Protein AF-A0A8D9H8M8-F1 (afdb_monomer)

Solvent-accessible surface area (backbone atoms only — not comparable to full-atom values): 7776 Å² total; per-residue (Å²): 120,71,69,64,59,36,64,73,20,65,58,24,74,47,70,55,86,84,35,72,75,53,66,73,39,91,90,50,77,70,61,43,32,62,37,74,51,73,56,96,88,42,33,38,33,38,37,64,32,67,51,55,65,51,45,60,75,77,48,92,67,98,43,75,66,53,53,50,55,46,29,59,74,67,34,26,67,44,81,54,48,67,84,78,40,52,55,79,92,63,89,88,61,75,85,44,55,52,88,63,89,44,40,31,41,37,38,37,90,56,98,58,79,50,74,47,79,44,79,60,106,53,73,66,23,40,39,40,59

InterPro domains:
  IPR007185 DNA polymerase alpha/delta/epsilon, subunit B [PF04042] (12-113)
  IPR024826 DNA polymerase delta/II small subunit family [PTHR10416] (12-120)

Sequence (129 aa):
GQIILRLFSFVQPPITCLFPRSTLYNTFRSCRNPHSFDVDNIRFLGTYGKNINDLDKYSEAKSNLDFFERTLKWSHLAPTAPNTLSCYPFTDCDLFMIATCPHVFFIGSQDKYDNRSVKEQYPCINIII

Mean predicted aligned error: 6.77 Å

pLDDT: mean 82.66, std 11.08, range [44.22, 93.81]

Nearest PDB structures (foldseek):
  6s1m-assembly1_B  TM=9.422E-01  e=1.611E-09  Homo sapiens
  6p1h-assembly1_B  TM=8.717E-01  e=4.564E-09  Saccharomyces cerevisiae S288C
  7kc0-assembly1_B  TM=8.987E-01  e=9.965E-09  Saccharomyces cerevisiae
  7s0t-assembly1_F  TM=8.514E-01  e=2.752E-07  Saccharomyces cerevisiae
  9f2a-assembly1_A  TM=8.109E-01  e=5.715E-05  Pyrococcus abyssi GE5

Foldseek 3Di:
DVQVLQCQAQWHQFDCVVCVPQVVDPPDDGHIAQDWDADPNAIETEHQCPQLVQCVVPDDDPDSVVVVVVCVVVQFQRPCPPPRGPHDDDDPDDPRHNPDDGQEYEYHDDPDWDWDFDDDPDHTYIYID

Secondary structure (DSSP, 8-state):
-HHHHHHHSSSB----TT-TTGGGSTT-----BSEEEEETTEEEEEE-SHHHHHHHHHS--SSHHHHHHHHHHTTBS-TTTTTTS-----SS--TTB--S--SEEEE-S-SS--EEEE-SSSS-EEEE-

Structure (mmCIF, N/CA/C/O backbone):
data_AF-A0A8D9H8M8-F1
#
_entry.id   AF-A0A8D9H8M8-F1
#
loop_
_atom_site.group_PDB
_atom_site.id
_atom_site.type_symbol
_atom_site.label_atom_id
_atom_site.label_alt_id
_atom_site.label_comp_id
_atom_site.label_asym_id
_atom_site.label_entity_id
_atom_site.label_seq_id
_atom_site.pdbx_PDB_ins_code
_atom_site.Cartn_x
_atom_site.Cartn_y
_atom_site.Cartn_z
_atom_site.occupancy
_atom_site.B_iso_or_equiv
_atom_site.auth_seq_id
_atom_site.auth_comp_id
_atom_site.auth_asym_id
_atom_site.auth_atom_id
_atom_site.pdbx_PDB_model_num
ATOM 1 N N . GLY A 1 1 ? 25.702 7.278 -5.150 1.00 44.22 1 GLY A N 1
ATOM 2 C CA . GLY A 1 1 ? 25.272 8.312 -4.188 1.00 44.22 1 GLY A CA 1
ATOM 3 C C . GLY A 1 1 ? 23.777 8.256 -3.917 1.00 44.22 1 GLY A C 1
ATOM 4 O O . GLY A 1 1 ? 23.367 7.586 -2.984 1.00 44.22 1 GLY A O 1
ATOM 5 N N . GLN A 1 2 ? 22.950 8.904 -4.747 1.00 50.00 2 GLN A N 1
ATOM 6 C CA . GLN A 1 2 ? 21.510 9.110 -4.480 1.00 50.00 2 GLN A CA 1
ATOM 7 C C . GLN A 1 2 ? 20.595 7.880 -4.644 1.00 50.00 2 GLN A C 1
ATOM 9 O O . GLN A 1 2 ? 19.557 7.818 -3.991 1.00 50.00 2 GLN A O 1
ATOM 14 N N . ILE A 1 3 ? 20.960 6.886 -5.465 1.00 52.25 3 ILE A N 1
ATOM 15 C CA . ILE A 1 3 ? 20.133 5.677 -5.671 1.00 52.25 3 ILE A CA 1
ATOM 16 C C . ILE A 1 3 ? 20.036 4.841 -4.385 1.00 52.25 3 ILE A C 1
ATOM 18 O O . ILE A 1 3 ? 18.954 4.386 -4.032 1.00 52.25 3 ILE A O 1
ATOM 22 N N . ILE A 1 4 ? 21.143 4.704 -3.646 1.00 54.62 4 ILE A N 1
ATOM 23 C CA . ILE A 1 4 ? 21.191 3.939 -2.390 1.00 54.62 4 ILE A CA 1
ATOM 24 C C . ILE A 1 4 ? 20.318 4.601 -1.316 1.00 54.62 4 ILE A C 1
ATOM 26 O O . ILE A 1 4 ? 19.559 3.917 -0.639 1.00 54.62 4 ILE A O 1
ATOM 30 N N . LEU A 1 5 ? 20.338 5.935 -1.212 1.00 53.88 5 LEU A N 1
ATOM 31 C CA . LEU A 1 5 ? 19.493 6.670 -0.261 1.00 53.88 5 LEU A CA 1
ATOM 32 C C . LEU A 1 5 ? 17.989 6.475 -0.534 1.00 53.88 5 LEU A C 1
ATOM 34 O O . LEU A 1 5 ? 17.198 6.377 0.405 1.00 53.88 5 LEU A O 1
ATOM 38 N N . ARG A 1 6 ? 17.589 6.344 -1.807 1.00 61.12 6 ARG A N 1
ATOM 39 C CA . ARG A 1 6 ? 16.193 6.054 -2.179 1.00 61.12 6 ARG A CA 1
ATOM 40 C C . ARG A 1 6 ? 15.752 4.625 -1.852 1.00 61.12 6 ARG A C 1
ATOM 42 O O . ARG A 1 6 ? 14.563 4.412 -1.666 1.00 61.12 6 ARG A O 1
ATOM 49 N N . LEU A 1 7 ? 16.666 3.659 -1.738 1.00 58.62 7 LEU A N 1
ATOM 50 C CA . LEU A 1 7 ? 16.310 2.281 -1.365 1.00 58.62 7 LEU A CA 1
ATOM 51 C C . LEU A 1 7 ? 15.909 2.152 0.114 1.00 58.62 7 LEU A C 1
ATOM 53 O O . LEU A 1 7 ? 15.092 1.298 0.453 1.00 58.62 7 LEU A O 1
ATOM 57 N N . PHE A 1 8 ? 16.446 3.005 0.991 1.00 67.94 8 PHE A N 1
ATOM 58 C CA . PHE A 1 8 ? 16.127 2.985 2.426 1.00 67.94 8 PHE A CA 1
ATOM 59 C C . PHE A 1 8 ? 14.904 3.835 2.804 1.00 67.94 8 PHE A C 1
ATOM 61 O O . PHE A 1 8 ? 14.339 3.660 3.891 1.00 67.94 8 PHE A O 1
ATOM 68 N N . SER A 1 9 ? 14.475 4.720 1.902 1.00 78.38 9 SER A N 1
ATOM 69 C CA . SER A 1 9 ? 13.244 5.499 2.042 1.00 78.38 9 SER A CA 1
ATOM 70 C C . SER A 1 9 ? 12.002 4.620 1.879 1.00 78.38 9 SER A C 1
ATOM 72 O O . SER A 1 9 ? 12.052 3.571 1.244 1.00 78.38 9 SER A O 1
ATOM 74 N N . PHE A 1 10 ? 10.871 5.051 2.438 1.00 82.44 10 PHE A N 1
ATOM 75 C CA . PHE A 1 10 ? 9.592 4.359 2.264 1.00 82.44 10 PHE A CA 1
ATOM 76 C C . PHE A 1 10 ? 9.154 4.296 0.794 1.00 82.44 10 PHE A C 1
ATOM 78 O O . PHE A 1 10 ? 8.633 3.274 0.355 1.00 82.44 10 PHE A O 1
ATOM 85 N N . VAL A 1 11 ? 9.433 5.354 0.022 1.00 84.94 11 VAL A N 1
ATOM 86 C CA . VAL A 1 11 ? 9.253 5.347 -1.435 1.00 84.94 11 VAL A CA 1
ATOM 87 C C . VAL A 1 11 ? 10.462 4.699 -2.096 1.00 84.94 11 VAL A C 1
ATOM 89 O O . VAL A 1 11 ? 11.538 5.298 -2.132 1.00 84.94 11 VAL A O 1
ATOM 92 N N . GLN A 1 12 ? 10.274 3.507 -2.660 1.00 84.62 12 GLN A N 1
ATOM 93 C CA . GLN A 1 12 ? 11.339 2.733 -3.298 1.00 84.62 12 GLN A CA 1
ATOM 94 C C . GLN A 1 12 ? 11.128 2.649 -4.821 1.00 84.62 12 GLN A C 1
ATOM 96 O O . GLN A 1 12 ? 10.008 2.384 -5.278 1.00 84.62 12 GLN A O 1
ATOM 101 N N . PRO A 1 13 ? 12.180 2.881 -5.634 1.00 85.38 13 PRO A N 1
ATOM 102 C CA . PRO A 1 13 ? 12.117 2.720 -7.085 1.00 85.38 13 PRO A CA 1
ATOM 103 C C . PRO A 1 13 ? 12.008 1.235 -7.481 1.00 85.38 13 PRO A C 1
ATOM 105 O O . PRO A 1 13 ? 12.400 0.368 -6.700 1.00 85.38 13 PRO A O 1
ATOM 108 N N . PRO A 1 14 ? 11.536 0.923 -8.703 1.00 86.75 14 PRO A N 1
ATOM 109 C CA . PRO A 1 14 ? 11.552 -0.448 -9.193 1.00 86.75 14 PRO A CA 1
ATOM 110 C C . PRO A 1 14 ? 12.998 -0.913 -9.384 1.00 86.75 14 PRO A C 1
ATOM 112 O O . PRO A 1 14 ? 13.856 -0.153 -9.841 1.00 86.75 14 PRO A O 1
ATOM 115 N N . ILE A 1 15 ? 13.270 -2.173 -9.058 1.00 84.75 15 ILE A N 1
ATOM 116 C CA . ILE A 1 15 ? 14.614 -2.747 -9.123 1.00 84.75 15 ILE A CA 1
ATOM 117 C C . ILE A 1 15 ? 14.711 -3.660 -10.344 1.00 84.75 15 ILE A C 1
ATOM 119 O O . ILE A 1 15 ? 14.519 -4.867 -10.254 1.00 84.75 15 ILE A O 1
ATOM 123 N N . THR A 1 16 ? 14.979 -3.086 -11.513 1.00 82.31 16 THR A N 1
ATOM 124 C CA . THR A 1 16 ? 15.040 -3.840 -12.778 1.00 82.31 16 THR A CA 1
ATOM 125 C C . THR A 1 16 ? 16.400 -4.489 -13.023 1.00 82.31 16 THR A C 1
ATOM 127 O O . THR A 1 16 ? 16.465 -5.595 -13.553 1.00 82.31 16 THR A O 1
ATOM 130 N N . CYS A 1 17 ? 17.491 -3.846 -12.597 1.00 85.75 17 CYS A N 1
ATOM 131 C CA . CYS A 1 17 ? 18.858 -4.310 -12.856 1.00 85.75 17 CYS A CA 1
ATOM 132 C C . CYS A 1 17 ? 19.217 -5.637 -12.168 1.00 85.75 17 CYS A C 1
ATOM 134 O O . CYS A 1 17 ? 20.127 -6.322 -12.624 1.00 85.75 17 CYS A O 1
ATOM 136 N N . LEU A 1 18 ? 18.494 -6.024 -11.111 1.00 88.62 18 LEU A N 1
ATOM 137 C CA . LEU A 1 18 ? 18.677 -7.317 -10.443 1.00 88.62 18 LEU A CA 1
ATOM 138 C C . LEU A 1 18 ? 18.007 -8.481 -11.186 1.00 88.62 18 LEU A C 1
ATOM 140 O O . LEU A 1 18 ? 18.316 -9.637 -10.906 1.00 88.62 18 LEU A O 1
ATOM 144 N N . PHE A 1 19 ? 17.122 -8.201 -12.148 1.00 89.88 19 PHE A N 1
ATOM 145 C CA . PHE A 1 19 ? 16.360 -9.222 -12.869 1.00 89.88 19 PHE A CA 1
ATOM 146 C C . PHE A 1 19 ? 16.554 -9.147 -14.393 1.00 89.88 19 PHE A C 1
ATOM 148 O O . PHE A 1 19 ? 15.564 -9.150 -15.124 1.00 89.88 19 PHE A O 1
ATOM 155 N N . PRO A 1 20 ? 17.801 -9.145 -14.910 1.00 90.06 20 PRO A N 1
ATOM 156 C CA . PRO A 1 20 ? 18.077 -8.921 -16.334 1.00 90.06 20 PRO A CA 1
ATOM 157 C C . PRO A 1 20 ? 17.437 -9.972 -17.251 1.00 90.06 20 PRO A C 1
ATOM 159 O O . PRO A 1 20 ? 17.149 -9.696 -18.411 1.00 90.06 20 PRO A O 1
ATOM 162 N N . ARG A 1 21 ? 17.197 -11.184 -16.732 1.00 93.06 21 ARG A N 1
ATOM 163 C CA . ARG A 1 21 ? 16.523 -12.267 -17.463 1.00 93.06 21 ARG A CA 1
ATOM 164 C C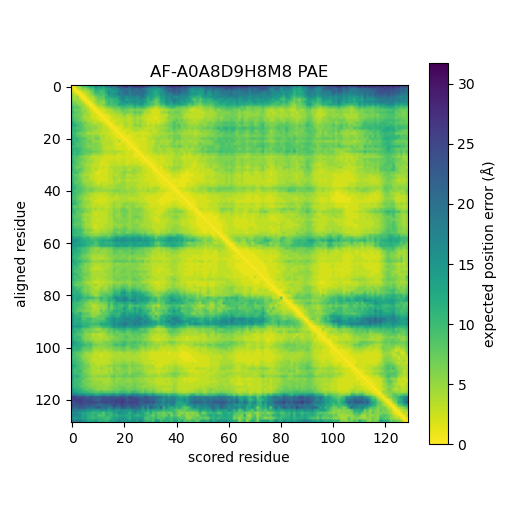 . ARG A 1 21 ? 15.002 -12.136 -17.426 1.00 93.06 21 ARG A C 1
ATOM 166 O O . ARG A 1 21 ? 14.355 -12.426 -18.425 1.00 93.06 21 ARG A O 1
ATOM 173 N N . SER A 1 22 ? 14.434 -11.706 -16.299 1.00 92.38 22 SER A N 1
ATOM 174 C CA . SER A 1 22 ? 12.979 -11.591 -16.139 1.00 92.38 22 SER A CA 1
ATOM 175 C C . SER A 1 22 ? 12.427 -10.359 -16.850 1.00 92.38 22 SER A C 1
ATOM 177 O O . SER A 1 22 ? 11.336 -10.420 -17.400 1.00 92.38 22 SER A O 1
ATOM 179 N N . THR A 1 23 ? 13.196 -9.265 -16.917 1.00 90.19 23 THR A N 1
ATOM 180 C CA . THR A 1 23 ? 12.801 -8.024 -17.609 1.00 90.19 23 THR A CA 1
ATOM 181 C C . THR A 1 23 ? 12.584 -8.187 -19.113 1.00 90.19 23 THR A C 1
ATOM 183 O O . THR A 1 23 ? 11.999 -7.303 -19.729 1.00 90.19 23 THR A O 1
ATOM 186 N N . LEU A 1 24 ? 13.047 -9.292 -19.706 1.00 91.50 24 LEU A N 1
ATOM 187 C CA . LEU A 1 24 ? 12.812 -9.614 -21.116 1.00 91.50 24 LEU A CA 1
ATOM 188 C C . LEU A 1 24 ? 11.367 -10.065 -21.382 1.00 91.50 24 LEU A C 1
ATOM 190 O O . LEU A 1 24 ? 10.888 -9.939 -22.507 1.00 91.50 24 LEU A O 1
ATOM 194 N N . TYR A 1 25 ? 10.671 -10.586 -20.369 1.00 93.00 25 TYR A N 1
ATOM 195 C CA . TYR A 1 25 ? 9.295 -11.054 -20.502 1.00 93.00 25 TYR A CA 1
ATOM 196 C C . TYR A 1 25 ? 8.312 -9.911 -20.250 1.00 93.00 25 TYR A C 1
ATOM 198 O O . TYR A 1 25 ? 8.384 -9.218 -19.237 1.00 93.00 25 TYR A O 1
ATOM 206 N N . ASN A 1 26 ? 7.332 -9.753 -21.140 1.00 90.94 26 ASN A N 1
ATOM 207 C CA . ASN A 1 26 ? 6.277 -8.742 -21.003 1.00 90.94 26 ASN A CA 1
ATOM 208 C C . ASN A 1 26 ? 5.332 -8.993 -19.809 1.00 90.94 26 ASN A C 1
ATOM 210 O O . ASN A 1 26 ? 4.642 -8.068 -19.377 1.00 90.94 26 ASN A O 1
ATOM 214 N N . THR A 1 27 ? 5.325 -10.215 -19.274 1.00 93.12 27 THR A N 1
ATOM 215 C CA . THR A 1 27 ? 4.566 -10.640 -18.092 1.00 93.12 27 THR A CA 1
ATOM 216 C C . THR A 1 27 ? 5.207 -10.205 -16.777 1.00 93.12 27 THR A C 1
ATOM 218 O O . THR A 1 27 ? 4.544 -10.225 -15.744 1.00 93.12 27 THR A O 1
ATOM 221 N N . PHE A 1 28 ? 6.477 -9.789 -16.788 1.00 92.00 28 PHE A N 1
ATOM 222 C CA . PHE A 1 28 ? 7.167 -9.307 -15.599 1.00 92.00 28 PHE A CA 1
ATOM 223 C C . PHE A 1 28 ? 7.220 -7.781 -15.587 1.00 92.00 28 PHE A C 1
ATOM 225 O O . PHE A 1 28 ? 7.715 -7.139 -16.516 1.00 92.00 28 PHE A O 1
ATOM 232 N N . ARG A 1 29 ? 6.760 -7.184 -14.488 1.00 89.31 29 ARG A N 1
ATOM 233 C CA . ARG A 1 29 ? 6.875 -5.748 -14.234 1.00 89.31 29 ARG A CA 1
ATOM 234 C C . ARG A 1 29 ? 7.463 -5.540 -12.847 1.00 89.31 29 ARG A C 1
ATOM 236 O O . ARG A 1 29 ? 6.897 -5.975 -11.853 1.00 89.31 29 ARG A O 1
ATOM 243 N N . SER A 1 30 ? 8.613 -4.873 -12.793 1.00 90.12 30 SER A N 1
ATOM 244 C CA . SER A 1 30 ? 9.154 -4.362 -11.535 1.00 90.12 30 SER A CA 1
ATOM 245 C C . SER A 1 30 ? 8.462 -3.039 -11.221 1.00 90.12 30 SER A C 1
ATOM 247 O O . SER A 1 30 ? 8.461 -2.132 -12.057 1.00 90.12 30 SER A O 1
ATOM 249 N N . CYS A 1 31 ? 7.865 -2.936 -10.037 1.00 89.88 31 CYS A N 1
ATOM 250 C CA . CYS A 1 31 ? 7.046 -1.797 -9.633 1.00 89.88 31 CYS A CA 1
ATOM 251 C C . CYS A 1 31 ? 7.680 -1.027 -8.468 1.00 89.88 31 CYS A C 1
ATOM 253 O O . CYS A 1 31 ? 8.596 -1.505 -7.801 1.00 89.88 31 CYS A O 1
ATOM 255 N N . ARG A 1 32 ? 7.200 0.201 -8.253 1.00 87.75 32 ARG A N 1
ATOM 256 C CA . ARG A 1 32 ? 7.567 1.027 -7.093 1.00 87.75 32 ARG A CA 1
ATOM 257 C C . ARG A 1 32 ? 6.870 0.523 -5.834 1.00 87.75 32 ARG A C 1
ATOM 259 O O . ARG A 1 32 ? 5.869 -0.169 -5.935 1.00 87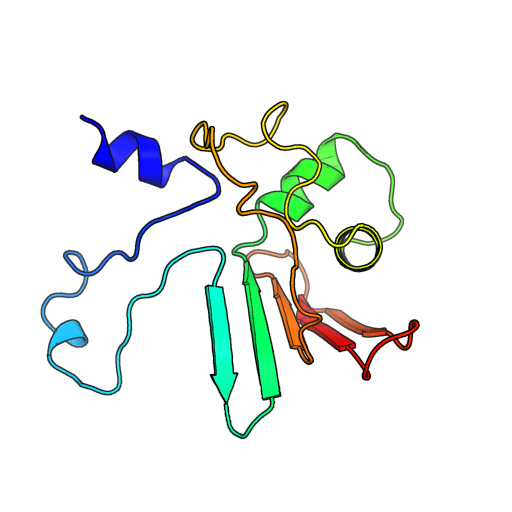.75 32 ARG A O 1
ATOM 266 N N . ASN A 1 33 ? 7.358 0.926 -4.670 1.00 87.75 33 ASN A N 1
ATOM 267 C CA . ASN A 1 33 ? 6.626 0.824 -3.408 1.00 87.75 33 ASN A CA 1
ATOM 268 C C . ASN A 1 33 ? 6.458 2.238 -2.830 1.00 87.75 33 ASN A C 1
ATOM 270 O O . ASN A 1 33 ? 7.459 2.957 -2.783 1.00 87.75 33 ASN A O 1
ATOM 274 N N . PRO A 1 34 ? 5.260 2.655 -2.385 1.00 90.44 34 PRO A N 1
ATOM 275 C CA . PRO A 1 34 ? 3.937 2.056 -2.629 1.00 90.44 34 PRO A CA 1
ATOM 276 C C . PRO A 1 34 ? 3.594 1.859 -4.117 1.00 90.44 34 PRO A C 1
ATOM 278 O O . PRO A 1 34 ? 4.148 2.547 -4.979 1.00 90.44 34 PRO A O 1
ATOM 281 N N . HIS A 1 35 ? 2.674 0.938 -4.420 1.00 91.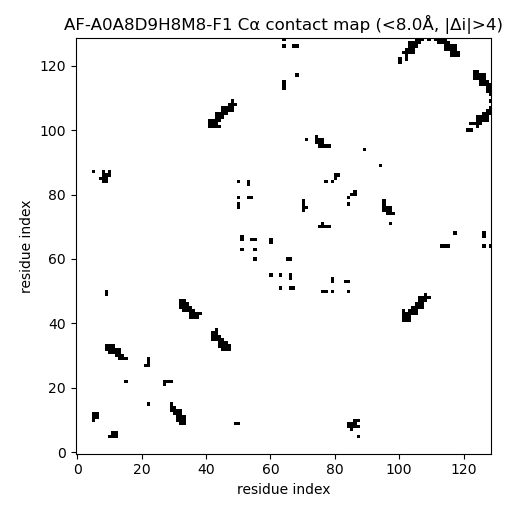56 35 HIS A N 1
ATOM 282 C CA . HIS A 1 35 ? 2.194 0.685 -5.783 1.00 91.56 35 HIS A CA 1
ATOM 283 C C . HIS A 1 35 ? 0.673 0.753 -5.878 1.00 91.56 35 HIS A C 1
ATOM 285 O O . HIS A 1 35 ? -0.021 0.141 -5.072 1.00 91.56 35 HIS A O 1
ATOM 291 N N . SER A 1 36 ? 0.167 1.424 -6.909 1.00 91.25 36 SER A N 1
ATOM 292 C CA . SER A 1 36 ? -1.233 1.361 -7.314 1.00 91.25 36 SER A CA 1
ATOM 293 C C . SER A 1 36 ? -1.353 0.881 -8.755 1.00 91.25 36 SER A C 1
ATOM 295 O O . SER A 1 36 ? -0.533 1.233 -9.608 1.00 91.25 36 SER A O 1
ATOM 297 N N . PHE A 1 37 ? -2.367 0.062 -9.013 1.00 92.38 37 PHE A N 1
ATOM 298 C CA . PHE A 1 37 ? -2.678 -0.457 -10.340 1.00 92.38 37 PHE A CA 1
ATOM 299 C C . PHE A 1 37 ? -4.156 -0.845 -10.428 1.00 92.38 37 PHE A C 1
ATOM 301 O O . PHE A 1 37 ? -4.798 -1.114 -9.414 1.00 92.38 37 PHE A O 1
ATOM 308 N N . ASP A 1 38 ? -4.692 -0.862 -11.645 1.00 93.81 38 ASP A N 1
ATOM 309 C CA . ASP A 1 38 ? -6.076 -1.234 -11.924 1.00 93.81 38 ASP A CA 1
ATOM 310 C C . ASP A 1 38 ? -6.092 -2.555 -12.717 1.00 93.81 38 ASP A C 1
ATOM 312 O O . ASP A 1 38 ? -5.349 -2.707 -13.690 1.00 93.81 38 ASP A O 1
ATOM 316 N N . VAL A 1 39 ? -6.928 -3.510 -12.304 1.00 92.81 39 VAL A N 1
ATOM 317 C CA . VAL A 1 39 ? -7.197 -4.769 -13.026 1.00 92.81 39 VAL A CA 1
ATOM 318 C C . VAL A 1 39 ? -8.702 -4.902 -13.164 1.00 92.81 39 VAL A C 1
ATOM 320 O O . VAL A 1 39 ? -9.398 -4.893 -12.154 1.00 92.81 39 VAL A O 1
ATOM 323 N N . ASP A 1 40 ? -9.212 -4.983 -14.392 1.00 93.25 40 ASP A N 1
ATOM 324 C CA . ASP A 1 40 ? -10.650 -5.123 -14.672 1.00 93.25 40 ASP A CA 1
ATOM 325 C C . ASP A 1 40 ? -11.530 -4.111 -13.905 1.00 93.25 40 ASP A C 1
ATOM 327 O O . ASP A 1 40 ? -12.554 -4.456 -13.322 1.00 93.25 40 ASP A O 1
ATOM 331 N N . ASN A 1 41 ? -11.113 -2.837 -13.891 1.00 89.69 41 ASN A N 1
ATOM 332 C CA . ASN A 1 41 ? -11.739 -1.726 -13.150 1.00 89.69 41 ASN A CA 1
ATOM 333 C C . ASN A 1 41 ? -11.707 -1.843 -11.613 1.00 89.69 41 ASN A C 1
ATOM 335 O O . ASN A 1 41 ? -12.298 -1.014 -10.921 1.00 89.69 41 ASN A O 1
ATOM 339 N N . ILE A 1 42 ? -10.987 -2.820 -11.064 1.00 90.62 42 ILE A N 1
ATOM 340 C CA . ILE A 1 42 ? -10.713 -2.935 -9.633 1.00 90.62 42 ILE A CA 1
ATOM 341 C C . ILE A 1 42 ? -9.368 -2.279 -9.342 1.00 90.62 42 ILE A C 1
ATOM 343 O O . ILE A 1 42 ? -8.324 -2.683 -9.855 1.00 90.62 42 ILE A O 1
ATOM 347 N N . ARG A 1 43 ? -9.405 -1.265 -8.478 1.00 91.06 43 ARG A N 1
ATOM 348 C CA . ARG A 1 43 ? -8.219 -0.530 -8.031 1.00 91.06 43 ARG A CA 1
ATOM 349 C C . ARG A 1 43 ? -7.545 -1.214 -6.859 1.00 91.06 43 ARG A C 1
ATOM 351 O O . ARG A 1 43 ? -8.140 -1.316 -5.784 1.00 91.06 43 ARG A O 1
ATOM 358 N N . PHE A 1 44 ? -6.285 -1.564 -7.051 1.00 92.38 44 PHE A N 1
ATOM 359 C CA . PHE A 1 44 ? -5.405 -2.109 -6.036 1.00 92.38 44 PHE A CA 1
ATOM 360 C C . PHE A 1 44 ? -4.424 -1.040 -5.562 1.00 92.38 44 PHE A C 1
ATOM 362 O O . PHE A 1 44 ? -3.861 -0.286 -6.360 1.00 92.38 44 PHE A O 1
ATOM 369 N N . LEU A 1 45 ? -4.199 -0.999 -4.255 1.00 92.31 45 LEU A N 1
ATOM 370 C CA . LEU A 1 45 ? -3.136 -0.235 -3.616 1.00 92.31 45 LEU A CA 1
ATOM 371 C C . LEU A 1 45 ? -2.358 -1.187 -2.711 1.00 92.31 45 LEU A C 1
ATOM 373 O O . LEU A 1 45 ? -2.958 -2.010 -2.026 1.00 92.31 45 LEU A O 1
ATOM 377 N N . GLY A 1 46 ? -1.035 -1.092 -2.727 1.00 91.50 46 GLY A N 1
ATOM 378 C CA . GLY A 1 46 ? -0.163 -2.013 -2.013 1.00 91.50 46 GLY A CA 1
ATOM 379 C C . GLY A 1 46 ? 1.058 -1.332 -1.419 1.00 91.50 46 GLY A C 1
ATOM 380 O O . GLY A 1 46 ? 1.667 -0.475 -2.069 1.00 91.50 46 GLY A O 1
ATOM 381 N N . THR A 1 47 ? 1.455 -1.742 -0.214 1.00 91.75 47 THR A N 1
ATOM 382 C CA . THR A 1 47 ? 2.750 -1.366 0.380 1.00 91.75 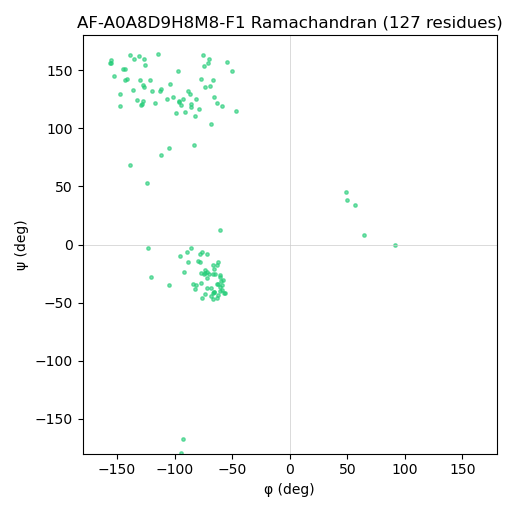47 THR A CA 1
ATOM 383 C C . THR A 1 47 ? 3.498 -2.585 0.923 1.00 91.75 47 THR A C 1
ATOM 385 O O . THR A 1 47 ? 2.916 -3.634 1.184 1.00 91.75 47 THR A O 1
ATOM 388 N N . TYR A 1 48 ? 4.808 -2.448 1.140 1.00 88.56 48 TYR A N 1
ATOM 389 C CA . TYR A 1 48 ? 5.616 -3.483 1.804 1.00 88.56 48 TYR A CA 1
ATOM 390 C C . TYR A 1 48 ? 5.350 -3.607 3.322 1.00 88.56 48 TYR A C 1
ATOM 392 O O . TYR A 1 48 ? 5.890 -4.503 3.951 1.00 88.56 48 TYR A O 1
ATOM 400 N N . GLY A 1 49 ? 4.575 -2.705 3.940 1.00 87.94 49 GLY A N 1
ATOM 401 C CA . GLY A 1 49 ? 4.202 -2.791 5.365 1.00 87.94 49 GLY A CA 1
ATOM 402 C C . GLY A 1 49 ? 5.111 -2.092 6.368 1.00 87.94 49 GLY A C 1
ATOM 403 O O . GLY A 1 49 ? 4.803 -2.041 7.556 1.00 87.94 49 GLY A O 1
ATOM 404 N N . LYS A 1 50 ? 6.189 -1.449 5.904 1.00 88.44 50 LYS A N 1
ATOM 405 C CA . LYS A 1 50 ? 7.069 -0.643 6.770 1.00 88.44 50 LYS A CA 1
ATOM 406 C C . LYS A 1 50 ? 6.317 0.486 7.494 1.00 88.44 50 LYS A C 1
ATOM 408 O O . LYS A 1 50 ? 6.701 0.841 8.597 1.00 88.44 50 LYS A O 1
ATOM 413 N N . ASN A 1 51 ? 5.258 1.030 6.892 1.00 88.69 51 ASN A N 1
ATOM 414 C CA . ASN A 1 51 ? 4.401 2.061 7.485 1.00 88.69 51 ASN A CA 1
ATOM 415 C C . ASN A 1 51 ? 3.610 1.553 8.702 1.00 88.69 51 ASN A C 1
ATOM 417 O O . ASN A 1 51 ? 3.527 2.261 9.699 1.00 88.69 51 ASN A O 1
ATOM 421 N N . ILE A 1 52 ? 3.064 0.335 8.644 1.00 89.12 52 ILE A N 1
ATOM 422 C CA . ILE A 1 52 ? 2.317 -0.245 9.770 1.00 89.12 52 ILE A CA 1
ATOM 423 C C . ILE A 1 52 ? 3.264 -0.675 10.886 1.00 89.12 52 ILE A C 1
ATOM 425 O O . ILE A 1 52 ? 3.020 -0.352 12.042 1.00 89.12 52 ILE A O 1
ATOM 429 N N . ASN A 1 53 ? 4.393 -1.297 10.539 1.00 87.81 53 ASN A N 1
ATOM 430 C CA . ASN A 1 53 ? 5.404 -1.688 11.526 1.00 87.81 53 ASN A CA 1
ATOM 431 C C . ASN A 1 53 ? 6.041 -0.472 12.220 1.00 87.81 53 ASN A C 1
ATOM 433 O O . ASN A 1 53 ? 6.588 -0.594 13.312 1.00 87.81 53 ASN A O 1
ATOM 437 N N . ASP A 1 54 ? 6.043 0.691 11.564 1.00 88.19 54 ASP A N 1
ATOM 438 C CA . ASP A 1 54 ? 6.458 1.946 12.183 1.00 88.19 54 ASP A CA 1
ATOM 439 C C . ASP A 1 54 ? 5.365 2.490 13.111 1.00 88.19 54 ASP A C 1
ATOM 441 O O . ASP A 1 54 ? 5.659 2.810 14.256 1.00 88.19 54 ASP A O 1
ATOM 445 N N . LEU A 1 55 ? 4.099 2.502 12.674 1.00 87.88 55 LEU A N 1
ATOM 446 C CA . LEU A 1 55 ? 2.954 2.906 13.501 1.00 87.88 55 LEU A CA 1
ATOM 447 C C . LEU A 1 55 ? 2.827 2.099 14.799 1.00 87.88 55 LEU A C 1
ATOM 449 O O . LEU A 1 55 ? 2.578 2.689 15.848 1.00 87.88 55 LEU A O 1
ATOM 453 N N . ASP A 1 56 ? 3.045 0.788 14.734 1.00 87.38 56 ASP A N 1
ATOM 454 C CA . ASP A 1 56 ? 2.974 -0.123 15.883 1.00 87.38 56 ASP A CA 1
ATOM 455 C C . ASP A 1 56 ? 3.989 0.227 16.988 1.00 87.38 56 ASP A C 1
ATOM 457 O O . ASP A 1 56 ? 3.733 0.038 18.172 1.00 87.38 56 ASP A O 1
ATOM 461 N N . LYS A 1 57 ? 5.124 0.847 16.635 1.00 86.12 57 LYS A N 1
ATOM 462 C CA . LYS A 1 57 ? 6.119 1.304 17.624 1.00 86.12 57 LYS A CA 1
ATOM 463 C C . LYS A 1 57 ? 5.682 2.544 18.402 1.00 86.12 57 LYS A C 1
ATOM 465 O O . LYS A 1 57 ? 6.251 2.819 19.456 1.00 86.12 57 LYS A O 1
ATOM 470 N N . TYR A 1 58 ? 4.745 3.323 17.862 1.00 83.94 58 TYR A N 1
ATOM 471 C CA . TYR A 1 58 ? 4.397 4.657 18.369 1.00 83.94 58 TYR A CA 1
ATOM 472 C C . TYR A 1 58 ? 2.924 4.816 18.741 1.00 83.94 58 TYR A C 1
ATOM 474 O O . TYR A 1 58 ? 2.517 5.880 19.208 1.00 83.94 58 TYR A O 1
ATOM 482 N N . SER A 1 59 ? 2.101 3.798 18.523 1.00 81.94 59 SER A N 1
ATOM 483 C CA . SER A 1 59 ? 0.672 3.858 18.780 1.00 81.94 59 SER A CA 1
ATOM 484 C C . SER A 1 59 ? 0.190 2.520 19.313 1.00 81.94 59 SER A C 1
ATOM 486 O O . SER A 1 59 ? 0.743 1.477 18.992 1.00 81.94 59 SER A O 1
ATOM 488 N N . GLU A 1 60 ? -0.861 2.549 20.125 1.00 82.44 60 GLU A N 1
ATOM 489 C CA . GLU A 1 60 ? -1.525 1.340 20.590 1.00 82.44 60 GLU A CA 1
ATOM 490 C C . GLU A 1 60 ? -2.741 1.062 19.695 1.00 82.44 60 GLU A C 1
ATOM 492 O O . GLU A 1 60 ? -3.650 1.893 19.526 1.00 82.44 60 GLU A O 1
ATOM 497 N N . ALA A 1 61 ? -2.764 -0.125 19.099 1.00 82.06 61 ALA A N 1
ATOM 498 C CA . ALA A 1 61 ? -3.941 -0.682 18.452 1.00 82.06 61 ALA A CA 1
ATOM 499 C C . ALA A 1 61 ? -4.105 -2.147 18.848 1.00 82.06 61 ALA A C 1
ATOM 501 O O . ALA A 1 61 ? -3.169 -2.797 19.305 1.00 82.06 61 ALA A O 1
ATOM 502 N N . LYS A 1 62 ? -5.324 -2.670 18.698 1.00 83.25 62 LYS A N 1
ATOM 503 C CA . LYS A 1 62 ? -5.615 -4.062 19.064 1.00 83.25 62 LYS A CA 1
ATOM 504 C C . LYS A 1 62 ? -5.091 -5.040 18.013 1.00 83.25 62 LYS A C 1
ATOM 506 O O . LYS A 1 62 ? -4.874 -6.205 18.327 1.00 83.25 62 LYS A O 1
ATOM 511 N N . SER A 1 63 ? -4.936 -4.578 16.773 1.00 86.25 63 SER A N 1
ATOM 512 C CA . SER A 1 63 ? -4.475 -5.372 15.638 1.00 86.25 63 SER A CA 1
ATOM 513 C C . SER A 1 63 ? -3.829 -4.498 14.558 1.00 86.25 63 SER A C 1
ATOM 515 O O . SER A 1 63 ? -4.178 -3.324 14.412 1.00 86.25 63 SER A O 1
ATOM 517 N N . ASN A 1 64 ? -2.958 -5.091 13.734 1.00 87.06 64 ASN A N 1
ATOM 518 C CA . ASN A 1 64 ? -2.364 -4.419 12.568 1.00 87.06 64 ASN A CA 1
ATOM 519 C C . ASN A 1 64 ? -3.435 -3.950 11.568 1.00 87.06 64 ASN A C 1
ATOM 521 O O . ASN A 1 64 ? -3.292 -2.895 10.946 1.00 87.06 64 ASN A O 1
ATOM 525 N N . LEU A 1 65 ? -4.548 -4.686 11.473 1.00 88.25 65 LEU A N 1
ATOM 526 C CA . LEU A 1 65 ? -5.716 -4.288 10.687 1.00 88.25 65 LEU A CA 1
ATOM 527 C C . LEU A 1 65 ? -6.309 -2.950 11.140 1.00 88.25 65 LEU A C 1
ATOM 529 O O . LEU A 1 65 ? -6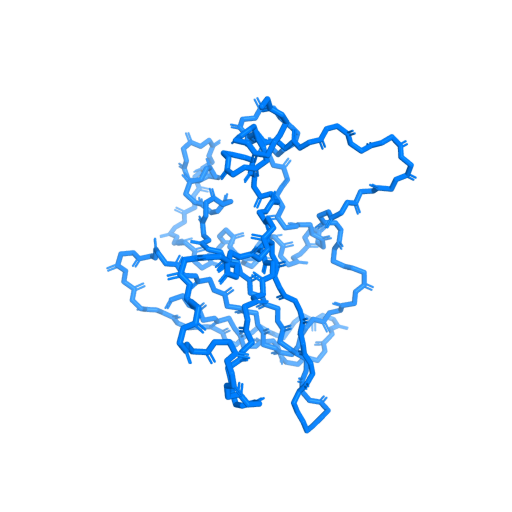.776 -2.180 10.304 1.00 88.25 65 LEU A O 1
ATOM 533 N N . ASP A 1 66 ? -6.277 -2.644 12.438 1.00 89.06 66 ASP A N 1
ATOM 534 C CA . ASP A 1 66 ? -6.816 -1.382 12.946 1.00 89.06 66 ASP A CA 1
ATOM 535 C C . ASP A 1 66 ? -5.925 -0.200 12.550 1.00 89.06 66 ASP A C 1
ATOM 537 O O . ASP A 1 66 ? -6.441 0.865 12.207 1.00 89.06 66 ASP A O 1
ATOM 541 N N . PHE A 1 67 ? -4.596 -0.369 12.544 1.00 88.31 67 PHE A N 1
ATOM 542 C CA . PHE A 1 67 ? -3.695 0.646 11.984 1.00 88.31 67 PHE A CA 1
ATOM 543 C C . PHE A 1 67 ? -3.972 0.879 10.510 1.00 88.31 67 PHE A C 1
ATOM 545 O O . PHE A 1 67 ? -3.982 2.019 10.049 1.00 88.31 67 PHE A O 1
ATOM 552 N N . PHE A 1 68 ? -4.250 -0.188 9.778 1.00 86.12 68 PHE A N 1
ATOM 553 C CA . PHE A 1 68 ? -4.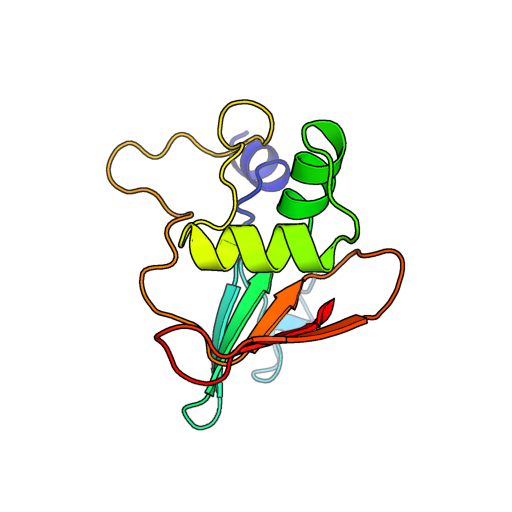522 -0.078 8.363 1.00 86.12 68 PHE A CA 1
ATOM 554 C C . PHE A 1 68 ? -5.842 0.629 8.058 1.00 86.12 68 P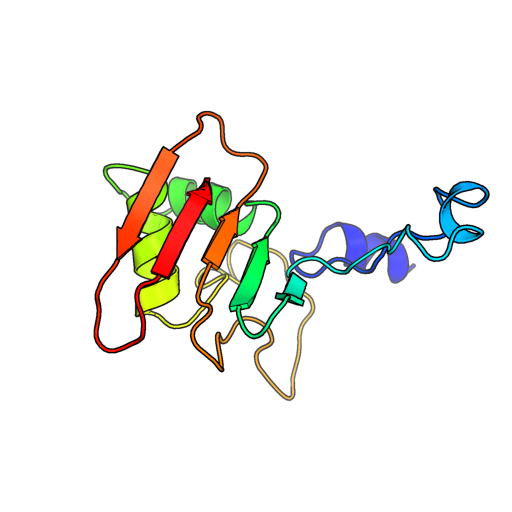HE A C 1
ATOM 556 O O . PHE A 1 68 ? -5.887 1.549 7.239 1.00 86.12 68 PHE A O 1
ATOM 563 N N . GLU A 1 69 ? -6.900 0.274 8.783 1.00 87.50 69 GLU A N 1
ATOM 564 C CA . GLU A 1 69 ? -8.184 0.963 8.709 1.00 87.50 69 GLU A CA 1
ATOM 565 C C . GLU A 1 69 ? -8.033 2.449 9.072 1.00 87.50 69 GLU A C 1
ATOM 567 O O . GLU A 1 69 ? -8.597 3.312 8.402 1.00 87.50 69 GLU A O 1
ATOM 572 N N . ARG A 1 70 ? -7.195 2.779 10.066 1.00 88.62 70 ARG A N 1
ATOM 573 C CA . ARG A 1 70 ? -6.849 4.173 10.387 1.00 88.62 70 ARG A CA 1
ATOM 574 C C . ARG A 1 70 ? -6.134 4.878 9.232 1.00 88.62 70 ARG A C 1
ATOM 576 O O . ARG A 1 70 ? -6.497 6.007 8.919 1.00 88.62 70 ARG A O 1
ATOM 583 N N . THR A 1 71 ? -5.173 4.241 8.558 1.00 88.56 71 THR A N 1
ATOM 584 C CA . THR A 1 71 ? -4.492 4.869 7.404 1.00 88.56 71 THR A CA 1
ATOM 585 C C . THR A 1 71 ? -5.444 5.154 6.241 1.00 88.56 71 THR A C 1
ATOM 587 O O . THR A 1 71 ? -5.316 6.189 5.585 1.00 88.56 71 THR A O 1
ATOM 590 N N . LEU A 1 72 ? -6.451 4.298 6.033 1.00 87.44 72 LEU A N 1
ATOM 591 C CA . LEU A 1 72 ? -7.536 4.553 5.083 1.00 87.44 72 LEU A CA 1
ATOM 592 C C . LEU A 1 72 ? -8.412 5.729 5.522 1.00 87.44 72 LEU A C 1
ATOM 594 O O . LEU A 1 72 ? -8.660 6.630 4.724 1.00 87.44 72 LEU A O 1
ATOM 598 N N . LYS A 1 73 ? -8.820 5.764 6.796 1.00 86.44 73 LYS A N 1
ATOM 599 C CA . LYS A 1 73 ? -9.612 6.859 7.388 1.00 86.44 73 LYS A CA 1
ATOM 600 C C . LYS A 1 73 ? -8.930 8.211 7.263 1.00 86.44 73 LYS A C 1
ATOM 602 O O . LYS A 1 73 ? -9.565 9.208 6.939 1.00 86.44 73 LYS A O 1
ATOM 607 N N . TRP A 1 74 ? -7.624 8.240 7.494 1.00 89.06 74 TRP A N 1
ATOM 608 C CA . TRP A 1 74 ? -6.811 9.444 7.352 1.00 89.06 74 TRP A CA 1
ATOM 609 C C . TRP A 1 74 ? -6.503 9.789 5.896 1.00 89.06 74 TRP A C 1
ATOM 611 O O . TRP A 1 74 ? -5.919 10.836 5.641 1.00 89.06 74 TRP A O 1
ATOM 621 N N . SER A 1 75 ? -6.880 8.924 4.946 1.00 88.56 75 SER A N 1
ATOM 622 C CA . SER A 1 75 ? -6.507 9.041 3.534 1.00 88.56 75 SER A CA 1
ATOM 623 C C . SER A 1 75 ? -4.997 9.258 3.362 1.00 88.56 75 SER A C 1
ATOM 625 O O . SER A 1 75 ? -4.566 10.042 2.517 1.00 88.56 75 SER A O 1
ATOM 627 N N . HIS A 1 76 ? -4.184 8.580 4.183 1.00 89.62 76 HIS A N 1
ATOM 628 C CA . HIS A 1 76 ? -2.745 8.817 4.267 1.00 89.62 76 HIS A CA 1
ATOM 629 C C . HIS A 1 76 ? -1.960 7.538 4.594 1.00 89.62 76 HIS A C 1
ATOM 631 O O . HIS A 1 76 ? -2.117 6.946 5.662 1.00 89.62 76 HIS A O 1
ATOM 637 N N . LEU A 1 77 ? -1.067 7.129 3.689 1.00 87.50 77 LEU A N 1
ATOM 638 C CA . LEU A 1 77 ? -0.326 5.862 3.761 1.00 87.50 77 LEU A CA 1
ATOM 639 C C . LEU A 1 77 ? 0.693 5.797 4.901 1.00 87.50 77 LEU A C 1
ATOM 641 O O . LEU A 1 77 ? 0.911 4.731 5.474 1.00 87.50 77 LEU A O 1
ATOM 645 N N . ALA A 1 78 ? 1.361 6.909 5.193 1.00 86.25 78 ALA A N 1
ATOM 646 C CA . ALA A 1 78 ? 2.479 6.954 6.130 1.00 86.25 78 ALA A CA 1
ATOM 647 C C . ALA A 1 78 ? 2.401 8.206 7.015 1.00 86.25 78 ALA A C 1
ATOM 649 O O . ALA A 1 78 ? 3.203 9.119 6.853 1.00 86.25 78 ALA A O 1
ATOM 650 N N . PRO A 1 79 ? 1.415 8.292 7.925 1.00 83.19 79 PRO A N 1
ATOM 651 C CA . PRO A 1 79 ? 1.159 9.493 8.736 1.00 83.19 79 PRO A CA 1
ATOM 652 C C . PRO A 1 79 ? 2.316 9.856 9.678 1.00 83.19 79 PRO A C 1
ATOM 654 O O . PRO A 1 79 ? 2.391 10.979 10.163 1.00 83.19 79 PRO A O 1
ATOM 657 N N . THR A 1 80 ? 3.218 8.912 9.946 1.00 81.62 80 THR A N 1
ATOM 658 C CA . THR A 1 80 ? 4.403 9.117 10.782 1.00 81.62 80 THR A CA 1
ATOM 659 C C . THR A 1 80 ? 5.627 9.602 9.992 1.00 81.62 80 THR A C 1
ATOM 661 O O . THR A 1 80 ? 6.652 9.951 10.583 1.00 81.62 80 THR A O 1
ATOM 664 N N . ALA A 1 81 ? 5.542 9.666 8.657 1.00 79.69 81 ALA A N 1
ATOM 665 C CA . ALA A 1 81 ? 6.554 10.308 7.825 1.00 79.69 81 ALA A CA 1
ATOM 666 C C . ALA A 1 81 ? 6.398 11.843 7.882 1.00 79.69 81 ALA A C 1
ATOM 668 O O . ALA A 1 81 ? 5.269 12.328 7.906 1.00 79.69 81 ALA A O 1
ATOM 669 N N . PRO A 1 82 ? 7.494 12.629 7.880 1.00 75.38 82 PRO A N 1
ATOM 670 C CA . PRO A 1 82 ? 8.905 12.224 7.816 1.00 75.38 82 PRO A CA 1
ATOM 671 C C . PRO A 1 82 ? 9.536 11.881 9.179 1.00 75.38 82 PRO A C 1
ATOM 673 O O . PRO A 1 82 ? 10.716 11.539 9.227 1.00 75.38 82 PRO A O 1
ATOM 676 N N . ASN A 1 83 ? 8.795 12.025 10.281 1.00 76.69 83 ASN A N 1
ATOM 677 C CA . ASN A 1 83 ? 9.349 12.068 11.638 1.00 76.69 83 ASN A CA 1
ATOM 678 C C . ASN A 1 83 ? 10.046 10.766 12.059 1.00 76.69 83 ASN A C 1
ATOM 680 O O . ASN A 1 83 ? 11.144 10.809 12.609 1.00 76.69 83 ASN A O 1
ATOM 684 N N . THR A 1 84 ? 9.422 9.618 11.806 1.00 75.62 84 THR A N 1
ATOM 685 C CA . THR A 1 84 ? 9.941 8.295 12.212 1.00 75.62 84 THR A CA 1
ATOM 686 C C . THR A 1 84 ? 10.171 7.381 11.014 1.00 75.62 84 THR A C 1
ATOM 688 O O . THR A 1 84 ? 11.095 6.565 11.007 1.00 75.62 84 THR A O 1
ATOM 691 N N . LEU A 1 85 ? 9.403 7.585 9.941 1.00 77.12 85 LEU A N 1
ATOM 692 C CA . LEU A 1 85 ? 9.572 6.882 8.683 1.00 77.12 85 LEU A CA 1
ATOM 693 C C . LEU A 1 85 ? 10.359 7.737 7.686 1.00 77.12 85 LEU A C 1
ATOM 695 O O . LEU A 1 85 ? 9.864 8.742 7.177 1.00 77.12 85 LEU A O 1
ATOM 699 N N . SER A 1 86 ? 11.575 7.297 7.353 1.00 76.94 86 SER A N 1
ATOM 700 C CA . SER A 1 86 ? 12.417 7.988 6.375 1.00 76.94 86 SER A CA 1
ATOM 701 C C . SER A 1 86 ? 11.723 8.076 5.014 1.00 76.94 86 SER A C 1
ATOM 703 O O . SER A 1 86 ? 11.454 7.059 4.366 1.00 76.94 86 SER A O 1
ATOM 705 N N . CYS A 1 87 ? 11.485 9.296 4.550 1.00 75.69 87 CYS A N 1
ATOM 706 C CA . CYS A 1 87 ? 11.000 9.591 3.212 1.00 75.69 87 CYS A CA 1
ATOM 707 C C . CYS A 1 87 ? 11.913 10.610 2.527 1.00 75.69 87 CYS A C 1
ATOM 709 O O . CYS A 1 87 ? 12.696 11.315 3.164 1.00 75.69 87 CYS A O 1
ATOM 711 N N . TYR A 1 88 ? 11.837 10.657 1.200 1.00 73.56 88 TYR A N 1
ATOM 712 C CA . TYR A 1 88 ? 12.511 11.701 0.444 1.00 73.56 88 TYR A CA 1
ATOM 713 C C . TYR A 1 88 ? 11.745 13.022 0.640 1.00 73.56 88 TYR A C 1
ATOM 715 O O . TYR A 1 88 ? 10.516 12.989 0.585 1.00 73.56 88 TYR A O 1
ATOM 723 N N . PRO A 1 89 ? 12.419 14.163 0.876 1.00 68.88 89 PRO A N 1
ATOM 724 C CA . PRO A 1 89 ? 11.741 15.440 1.054 1.00 68.88 89 PRO A CA 1
ATOM 725 C C . PRO A 1 89 ? 11.117 15.874 -0.276 1.00 68.88 89 PRO A C 1
ATOM 727 O O . PRO A 1 89 ? 11.817 16.301 -1.194 1.00 68.88 89 PRO A O 1
ATOM 730 N N . PHE A 1 90 ? 9.801 15.723 -0.394 1.00 67.81 90 PHE A N 1
ATOM 731 C CA . PHE A 1 90 ? 9.024 16.255 -1.509 1.00 67.81 90 PHE A CA 1
ATOM 732 C C . PHE A 1 90 ? 8.504 17.639 -1.115 1.00 67.81 90 PHE A C 1
ATOM 734 O O . PHE A 1 90 ? 7.887 17.787 -0.065 1.00 67.81 90 PHE A O 1
ATOM 741 N N . THR A 1 91 ? 8.791 18.657 -1.925 1.00 66.00 91 THR A N 1
ATOM 742 C CA . THR A 1 91 ? 8.429 20.057 -1.636 1.00 66.00 91 THR A CA 1
ATOM 743 C C . THR A 1 91 ? 7.076 20.460 -2.207 1.00 66.00 91 THR A C 1
ATOM 745 O O . THR A 1 91 ? 6.462 21.392 -1.699 1.00 66.00 91 THR A O 1
ATOM 748 N N . ASP A 1 92 ? 6.610 19.758 -3.243 1.00 69.50 92 ASP A N 1
ATOM 749 C CA . ASP A 1 92 ? 5.521 20.257 -4.088 1.00 69.50 92 ASP A CA 1
ATOM 750 C C . ASP A 1 92 ? 4.186 19.556 -3.810 1.00 69.50 92 ASP A C 1
ATOM 752 O O . ASP A 1 92 ? 3.131 20.177 -3.900 1.00 69.50 92 ASP A O 1
ATOM 756 N N . CYS A 1 93 ? 4.216 18.259 -3.482 1.00 71.31 93 CYS A N 1
ATOM 757 C CA . CYS A 1 93 ? 3.036 17.426 -3.238 1.00 71.31 93 CYS A CA 1
ATOM 758 C C . CYS A 1 93 ? 3.374 16.279 -2.278 1.00 71.31 93 CYS A C 1
ATOM 760 O O . CYS A 1 93 ? 4.455 15.689 -2.364 1.00 71.31 93 CYS A O 1
ATOM 762 N N . ASP A 1 94 ? 2.420 15.913 -1.423 1.00 78.06 94 ASP A N 1
ATOM 763 C CA . ASP A 1 94 ? 2.537 14.735 -0.568 1.00 78.06 94 ASP A CA 1
ATOM 764 C C . ASP A 1 94 ? 2.224 13.455 -1.359 1.00 78.06 94 ASP A C 1
ATOM 766 O O . ASP A 1 94 ? 1.110 13.258 -1.849 1.00 78.06 94 ASP A O 1
ATOM 770 N N . LEU A 1 95 ? 3.215 12.570 -1.490 1.00 77.31 95 LEU A N 1
ATOM 771 C CA . LEU A 1 95 ? 3.067 11.292 -2.194 1.00 77.31 95 LEU A CA 1
ATOM 772 C C . LEU A 1 95 ? 2.338 10.219 -1.373 1.00 77.31 95 LEU A C 1
ATOM 774 O O . LEU A 1 95 ? 2.056 9.142 -1.904 1.00 77.31 95 LEU A O 1
ATOM 778 N N . PHE A 1 96 ? 2.074 10.464 -0.090 1.00 85.69 96 PHE A N 1
ATOM 779 C CA . PHE A 1 96 ? 1.417 9.511 0.804 1.00 85.69 96 PHE A CA 1
ATOM 780 C C . PHE A 1 96 ? -0.086 9.721 0.907 1.00 85.69 96 PHE A C 1
ATOM 782 O O . PHE A 1 96 ? -0.775 8.848 1.440 1.00 85.69 96 PHE A O 1
ATOM 789 N N . MET A 1 97 ? -0.599 10.822 0.359 1.00 85.69 97 MET A N 1
ATOM 790 C CA . MET A 1 97 ? -2.028 11.072 0.281 1.00 85.69 97 MET A CA 1
ATOM 791 C C . MET A 1 97 ? -2.711 10.049 -0.638 1.00 85.69 97 MET A C 1
ATOM 793 O O . MET A 1 97 ? -2.355 9.873 -1.806 1.00 85.69 97 MET A O 1
ATOM 797 N N . ILE A 1 98 ? -3.747 9.398 -0.118 1.00 85.81 98 ILE A N 1
ATOM 798 C CA . ILE A 1 98 ? -4.605 8.487 -0.873 1.00 85.81 98 ILE A CA 1
ATOM 799 C C . ILE A 1 98 ? -5.654 9.336 -1.599 1.00 85.81 98 ILE A C 1
ATOM 801 O O . ILE A 1 98 ? -6.755 9.555 -1.105 1.00 85.81 98 ILE A O 1
ATOM 805 N N . ALA A 1 99 ? -5.300 9.841 -2.783 1.00 81.12 99 ALA A N 1
ATOM 806 C CA . ALA A 1 99 ? -6.173 10.726 -3.561 1.00 81.12 99 ALA A CA 1
ATOM 807 C C . ALA A 1 99 ? -7.445 10.035 -4.087 1.00 81.12 99 ALA A C 1
ATOM 809 O O . ALA A 1 99 ? -8.450 10.685 -4.365 1.00 81.12 99 ALA A O 1
ATOM 810 N N . THR A 1 100 ? -7.412 8.714 -4.267 1.00 82.69 100 THR A N 1
ATOM 811 C CA . THR A 1 100 ? -8.582 7.935 -4.679 1.00 82.69 100 THR A CA 1
ATOM 812 C C . THR A 1 100 ? -8.676 6.669 -3.853 1.00 82.69 100 THR A C 1
ATOM 814 O O . THR A 1 100 ? -7.687 5.950 -3.718 1.00 82.69 100 THR A O 1
ATOM 817 N N . CYS A 1 101 ? -9.875 6.378 -3.348 1.00 84.25 101 CYS A N 1
ATOM 818 C CA . CYS A 1 101 ? -10.126 5.184 -2.552 1.00 84.25 101 CYS A CA 1
ATOM 819 C C . CYS A 1 101 ? -9.879 3.914 -3.389 1.00 84.25 101 CYS A C 1
ATOM 821 O O . CYS A 1 101 ? -10.497 3.757 -4.448 1.00 84.25 101 CYS A O 1
ATOM 823 N N . PRO A 1 102 ? -8.973 3.019 -2.959 1.00 89.19 102 PRO A N 1
ATOM 824 C CA . PRO A 1 102 ? -8.790 1.729 -3.605 1.00 89.19 102 PRO A CA 1
ATOM 825 C C . PRO A 1 102 ? -9.945 0.783 -3.258 1.00 89.19 102 PRO A C 1
ATOM 827 O O . PRO A 1 102 ? -10.549 0.887 -2.195 1.00 89.19 102 PRO A O 1
ATOM 830 N N . HIS A 1 103 ? -10.217 -0.175 -4.140 1.00 90.69 103 HIS A N 1
ATOM 831 C CA . HIS A 1 103 ? -11.177 -1.252 -3.878 1.00 90.69 103 HIS A CA 1
ATOM 832 C C . HIS A 1 103 ? -10.534 -2.361 -3.036 1.00 90.69 103 HIS A C 1
ATOM 834 O O . HIS A 1 103 ? -11.172 -2.987 -2.192 1.00 90.69 103 HIS A O 1
ATOM 840 N N . VAL A 1 104 ? -9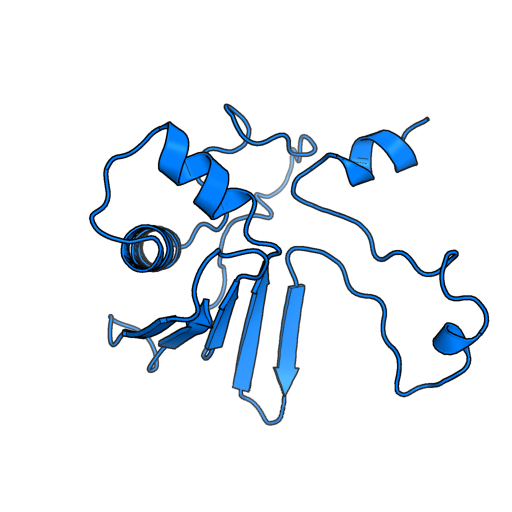.243 -2.600 -3.263 1.00 91.06 104 VAL A N 1
ATOM 841 C CA . VAL A 1 104 ? -8.437 -3.541 -2.493 1.00 91.06 104 VAL A CA 1
ATOM 842 C C . VAL A 1 104 ? -7.197 -2.812 -2.014 1.00 91.06 104 VAL A C 1
ATOM 844 O O . VAL A 1 104 ? -6.439 -2.265 -2.819 1.00 91.06 104 VAL A O 1
ATOM 847 N N . PHE A 1 105 ? -6.985 -2.812 -0.705 1.00 90.69 105 PHE A N 1
ATOM 848 C CA . PHE A 1 105 ? -5.775 -2.277 -0.104 1.00 90.69 105 PHE A CA 1
ATOM 849 C C . PHE A 1 105 ? -5.050 -3.421 0.597 1.00 90.69 105 PHE A C 1
ATOM 851 O O . PHE A 1 105 ? -5.624 -4.083 1.460 1.00 90.69 105 PHE A O 1
ATOM 858 N N . PHE A 1 106 ? -3.803 -3.678 0.208 1.00 92.44 106 PHE A N 1
ATOM 859 C CA . PHE A 1 106 ? -3.015 -4.769 0.768 1.00 92.44 106 PHE A CA 1
ATOM 860 C C . PHE A 1 106 ? -1.665 -4.307 1.312 1.00 92.44 106 PHE A C 1
ATOM 862 O O . PHE A 1 106 ? -1.094 -3.306 0.871 1.00 92.44 106 PHE A O 1
ATOM 869 N N . ILE A 1 107 ? -1.134 -5.062 2.266 1.00 91.50 107 ILE A N 1
ATOM 870 C CA . ILE A 1 107 ? 0.197 -4.857 2.830 1.00 91.50 107 ILE A CA 1
ATOM 871 C C . ILE A 1 107 ? 0.960 -6.173 2.830 1.00 91.50 107 ILE A C 1
ATOM 873 O O . ILE A 1 107 ? 0.395 -7.219 3.109 1.00 91.50 107 ILE A O 1
ATOM 877 N N . GLY A 1 108 ? 2.257 -6.111 2.540 1.00 90.38 108 GLY A N 1
ATOM 878 C CA . GLY A 1 108 ? 3.173 -7.231 2.734 1.00 90.38 108 GLY A CA 1
ATOM 879 C C . GLY A 1 108 ? 3.925 -7.210 4.071 1.00 90.38 108 GLY A C 1
ATOM 880 O O . GLY A 1 108 ? 3.814 -6.293 4.882 1.00 90.38 108 GLY A O 1
ATOM 881 N N . SER A 1 109 ? 4.777 -8.219 4.265 1.00 89.12 109 SER A N 1
ATOM 882 C CA . SER A 1 109 ? 5.711 -8.308 5.399 1.00 89.12 109 SER A CA 1
ATOM 883 C C . SER A 1 109 ? 5.044 -8.234 6.785 1.00 89.12 109 SER A C 1
ATOM 885 O O . SER A 1 109 ? 5.634 -7.679 7.715 1.00 89.12 109 SER A O 1
ATOM 887 N N . GLN A 1 110 ? 3.828 -8.770 6.916 1.00 89.00 110 GLN A N 1
ATOM 888 C CA . GLN A 1 110 ? 3.119 -8.924 8.189 1.00 89.00 110 GLN A CA 1
ATOM 889 C C . GLN A 1 110 ? 3.322 -10.344 8.734 1.00 89.00 110 GLN A C 1
ATOM 891 O O . GLN A 1 110 ? 3.485 -11.291 7.964 1.00 89.00 110 GLN A O 1
ATOM 896 N N . ASP A 1 111 ? 3.326 -10.498 10.060 1.00 88.12 111 ASP A N 1
ATOM 897 C CA . ASP A 1 111 ? 3.622 -11.786 10.711 1.00 88.12 111 ASP A CA 1
ATOM 898 C C . ASP A 1 111 ? 2.516 -12.832 10.519 1.00 88.12 111 ASP A C 1
ATOM 900 O O . ASP A 1 111 ? 2.758 -14.038 10.611 1.00 88.12 111 ASP A O 1
ATOM 904 N N . LYS A 1 112 ? 1.280 -12.376 10.296 1.00 89.19 112 LYS A N 1
ATOM 905 C CA . LYS A 1 112 ? 0.096 -13.219 10.134 1.00 89.19 112 LYS A CA 1
ATOM 906 C C . LYS A 1 112 ? -0.803 -12.651 9.051 1.00 89.19 112 LYS A C 1
ATOM 908 O O . LYS A 1 112 ? -0.981 -11.439 8.975 1.00 89.19 112 LYS A O 1
ATOM 913 N N . TYR A 1 113 ? -1.400 -13.562 8.289 1.00 91.44 113 TYR A N 1
ATOM 914 C CA . TYR A 1 113 ? -2.460 -13.231 7.353 1.00 91.44 113 TYR A CA 1
ATOM 915 C C . TYR A 1 113 ? -3.729 -12.824 8.100 1.00 91.44 113 TYR A C 1
ATOM 917 O O . TYR A 1 113 ? -4.137 -13.509 9.042 1.00 91.44 113 TYR A O 1
ATOM 925 N N . ASP A 1 114 ? -4.370 -11.760 7.636 1.00 89.81 114 ASP A N 1
ATOM 926 C CA . ASP A 1 114 ? -5.688 -11.340 8.104 1.00 89.81 114 ASP A CA 1
ATOM 927 C C . ASP A 1 114 ? -6.401 -10.522 7.019 1.00 89.81 114 ASP A C 1
ATOM 929 O O . ASP A 1 114 ? -5.778 -9.964 6.111 1.00 89.81 114 ASP A O 1
ATOM 933 N N . ASN A 1 115 ? -7.726 -10.442 7.094 1.00 91.94 115 ASN A N 1
ATOM 934 C CA . ASN A 1 115 ? -8.503 -9.629 6.168 1.00 91.94 115 ASN A CA 1
ATOM 935 C C . ASN A 1 115 ? -9.727 -8.993 6.829 1.00 91.94 115 ASN A C 1
ATOM 937 O O . ASN A 1 115 ? -10.309 -9.522 7.774 1.00 91.94 115 ASN A O 1
ATOM 941 N N . ARG A 1 116 ? -10.134 -7.832 6.309 1.00 88.56 116 ARG A N 1
ATOM 942 C CA . ARG A 1 116 ? -11.329 -7.120 6.776 1.00 88.56 116 ARG A CA 1
ATOM 943 C C . ARG A 1 116 ? -11.993 -6.377 5.628 1.00 88.56 116 ARG A C 1
ATOM 945 O O . ARG A 1 116 ? -11.351 -5.602 4.926 1.00 88.56 116 ARG A O 1
ATOM 952 N N . SER A 1 117 ? -13.298 -6.565 5.467 1.00 89.00 117 SER A N 1
ATOM 953 C CA . SER A 1 117 ? -14.099 -5.725 4.579 1.00 89.00 117 SER A CA 1
ATOM 954 C C . SER A 1 117 ? -14.559 -4.477 5.331 1.00 89.00 117 SER A C 1
ATOM 956 O O . SER A 1 117 ? -15.307 -4.592 6.305 1.00 89.00 117 SER A O 1
ATOM 958 N N . VAL A 1 118 ? -14.150 -3.296 4.876 1.00 84.50 118 VAL A N 1
ATOM 959 C CA . VAL A 1 118 ? -14.559 -2.015 5.461 1.00 84.50 118 VAL A CA 1
ATOM 960 C C . VAL A 1 118 ? -15.547 -1.334 4.524 1.00 84.50 118 VAL A C 1
ATOM 962 O O . VAL A 1 118 ? -15.285 -1.139 3.336 1.00 84.50 118 VAL A O 1
ATOM 965 N N . LYS A 1 119 ? -16.712 -0.991 5.072 1.00 74.00 119 LYS A N 1
ATOM 966 C CA . LYS A 1 119 ? -17.740 -0.188 4.409 1.00 74.00 119 LYS A CA 1
ATOM 967 C C . LYS A 1 119 ? -17.821 1.149 5.126 1.00 74.00 119 LYS A C 1
ATOM 969 O O . LYS A 1 119 ? -18.697 1.357 5.959 1.00 74.00 119 LYS A O 1
ATOM 974 N N . GLU A 1 120 ? -16.864 2.019 4.853 1.00 62.91 120 GLU A N 1
ATOM 975 C CA . GLU A 1 120 ? -17.042 3.438 5.160 1.00 62.91 120 GLU A CA 1
ATOM 976 C C . GLU A 1 120 ? -17.600 4.152 3.930 1.00 62.91 120 GLU A C 1
ATOM 978 O O . GLU A 1 120 ? -18.108 3.494 3.032 1.00 62.91 120 GLU A O 1
ATOM 983 N N . GLN A 1 121 ? -17.604 5.481 3.906 1.00 50.50 121 GLN A N 1
ATOM 984 C CA . GLN A 1 121 ? -18.337 6.352 2.971 1.00 50.50 121 GLN A CA 1
ATOM 985 C C . GLN A 1 121 ? -17.988 6.192 1.461 1.00 50.50 121 GLN A C 1
ATOM 987 O O . GLN A 1 121 ? -18.401 7.005 0.639 1.00 50.50 121 GLN A O 1
ATOM 992 N N . TYR A 1 122 ? -17.261 5.135 1.087 1.00 52.19 122 TYR A N 1
ATOM 993 C CA . TYR A 1 122 ? -16.680 4.808 -0.217 1.00 52.19 122 TYR A CA 1
ATOM 994 C C . TYR A 1 122 ? -16.862 3.295 -0.518 1.00 52.19 122 TYR A C 1
ATOM 996 O O . TYR A 1 122 ? -17.191 2.536 0.396 1.00 52.19 122 TYR A O 1
ATOM 1004 N N . PRO A 1 123 ? -16.724 2.823 -1.779 1.00 57.66 123 PRO A N 1
ATOM 1005 C CA . PRO A 1 123 ? -16.974 1.422 -2.162 1.00 57.66 123 PRO A CA 1
ATOM 1006 C C . PRO A 1 123 ? -16.260 0.407 -1.259 1.00 57.66 123 PRO A C 1
ATOM 1008 O O . PRO A 1 123 ? -15.191 0.694 -0.737 1.00 57.66 123 PRO A O 1
ATOM 1011 N N . CYS A 1 124 ? -16.861 -0.780 -1.090 1.00 56.25 124 CYS A N 1
ATOM 1012 C CA . CYS A 1 124 ? -16.380 -1.840 -0.194 1.00 56.25 124 CYS A CA 1
ATOM 1013 C C . CYS A 1 124 ? -14.872 -2.075 -0.362 1.00 56.25 124 CYS A C 1
ATOM 1015 O O . CYS A 1 124 ? -14.442 -2.534 -1.420 1.00 56.25 124 CYS A O 1
ATOM 1017 N N . ILE A 1 125 ? -14.098 -1.780 0.686 1.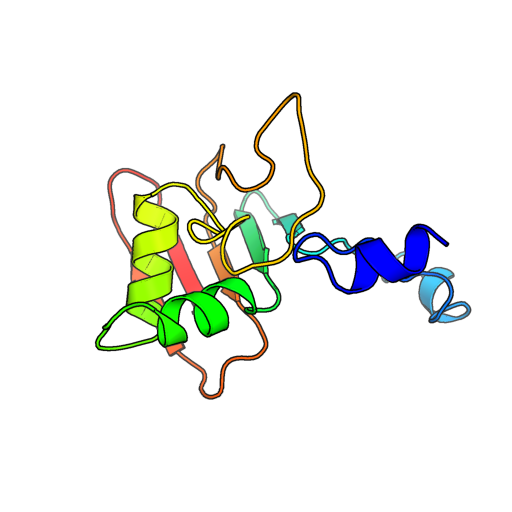00 73.12 125 ILE A N 1
ATOM 1018 C CA . ILE A 1 125 ? -12.645 -1.936 0.672 1.00 73.12 125 ILE A CA 1
ATOM 1019 C C . ILE A 1 125 ? -12.299 -3.277 1.302 1.00 73.12 125 ILE A C 1
ATOM 1021 O O . ILE A 1 125 ? -12.644 -3.524 2.459 1.00 73.12 125 ILE A O 1
ATOM 1025 N N . ASN A 1 126 ? -11.591 -4.126 0.563 1.00 71.69 126 ASN A N 1
ATOM 1026 C CA . ASN A 1 126 ? -10.989 -5.328 1.127 1.00 71.69 126 ASN A CA 1
ATOM 1027 C C . ASN A 1 126 ? -9.572 -5.013 1.593 1.00 71.69 126 ASN A C 1
ATOM 1029 O O . ASN A 1 126 ? -8.693 -4.706 0.785 1.00 71.69 126 ASN A O 1
ATOM 1033 N N . ILE A 1 127 ? -9.378 -5.089 2.904 1.00 74.31 127 ILE A N 1
ATOM 1034 C CA . ILE A 1 127 ? -8.079 -5.018 3.557 1.00 74.31 127 ILE A CA 1
ATOM 1035 C C . ILE A 1 127 ? -7.482 -6.418 3.584 1.00 74.31 127 ILE A C 1
ATOM 1037 O O . ILE A 1 127 ? -8.156 -7.344 4.036 1.00 74.31 127 ILE A O 1
ATOM 1041 N N . ILE A 1 128 ? -6.231 -6.559 3.147 1.00 78.94 128 ILE A N 1
ATOM 1042 C CA . ILE A 1 128 ? -5.491 -7.825 3.192 1.00 78.94 128 ILE A CA 1
ATOM 1043 C C . ILE A 1 128 ? -4.092 -7.573 3.765 1.00 78.94 128 ILE A C 1
ATOM 1045 O O . ILE A 1 128 ? -3.352 -6.744 3.230 1.00 78.94 128 ILE A O 1
ATOM 1049 N N . ILE A 1 129 ? -3.733 -8.288 4.830 1.00 74.75 129 ILE A N 1
ATOM 1050 C CA . ILE A 1 129 ? -2.373 -8.332 5.389 1.00 74.75 129 ILE A CA 1
ATOM 1051 C C . ILE A 1 129 ? -1.764 -9.724 5.269 1.00 74.75 129 ILE A C 1
ATOM 1053 O O . ILE A 1 129 ? -2.546 -10.702 5.276 1.00 74.75 129 ILE A O 1
#

Organism: Brassica campestris (NCBI:txid3711)

Radius of gyration: 15.49 Å; Cα contacts (8 Å, |Δi|>4): 183; chains: 1; bounding box: 44×34×42 Å